Protein AF-A0A7C6A888-F1 (afdb_monomer_lite)

Foldseek 3Di:
DDDPDPPDDDDDLVVVLVVVCVVDDPPDPVNVVSVVVVVVVVVVVVVVVVVVVVVVVVVVD

Sequence (61 aa):
IIPKSIFQPVRPMTSAIAAEMGETVVGSDHYQALFGIAIILFTITFLSNLITEAMKGKVKR

Secondary structure (DSSP, 8-state):
---SSTTS----HHHHHHHHHHHSPTTSHHHHHHHHHHHHHHHHHHHHHHHHHHHHHHHT-

pLDDT: mean 89.67, std 10.2, range [51.12, 98.0]

Organism: NCBI:txid2052148

Structure (mmCIF, N/CA/C/O backbone):
data_AF-A0A7C6A888-F1
#
_entry.id   AF-A0A7C6A888-F1
#
loop_
_atom_site.group_PDB
_atom_site.id
_atom_site.type_symbol
_atom_site.label_atom_id
_atom_site.label_alt_id
_atom_site.label_comp_id
_atom_site.label_asym_id
_atom_site.label_entity_id
_atom_site.label_seq_id
_atom_site.pdbx_PDB_ins_code
_atom_site.Cartn_x
_atom_site.Cartn_y
_atom_site.Cartn_z
_atom_site.occupancy
_atom_site.B_iso_or_equiv
_atom_site.auth_seq_id
_atom_site.auth_comp_id
_atom_site.auth_asym_id
_atom_site.auth_atom_id
_atom_site.pdbx_PDB_model_num
ATOM 1 N N . ILE A 1 1 ? -4.378 -13.374 -12.084 1.00 65.88 1 ILE A N 1
ATOM 2 C CA . ILE A 1 1 ? -4.771 -14.767 -11.745 1.00 65.88 1 ILE A CA 1
ATOM 3 C C . ILE A 1 1 ? -5.496 -14.715 -10.406 1.00 65.88 1 ILE A C 1
ATOM 5 O O . ILE A 1 1 ? -4.924 -14.171 -9.472 1.00 65.88 1 ILE A O 1
ATOM 9 N N . ILE A 1 2 ? -6.744 -15.186 -10.321 1.00 79.62 2 ILE A N 1
ATOM 10 C CA . ILE A 1 2 ? -7.503 -15.230 -9.057 1.00 79.62 2 ILE A CA 1
ATOM 11 C C . ILE A 1 2 ? -7.230 -16.588 -8.391 1.00 79.62 2 ILE A C 1
ATOM 13 O O . ILE A 1 2 ? -7.349 -17.607 -9.083 1.00 79.62 2 ILE A O 1
ATOM 17 N N . PRO A 1 3 ? -6.841 -16.635 -7.102 1.00 82.06 3 PRO A N 1
ATOM 18 C CA . PRO A 1 3 ? -6.615 -17.899 -6.414 1.00 82.06 3 PRO A CA 1
ATOM 19 C C . PRO A 1 3 ? -7.924 -18.696 -6.327 1.00 82.06 3 PRO A C 1
ATOM 21 O O . PRO A 1 3 ? -8.971 -18.171 -5.960 1.00 82.06 3 PRO A O 1
ATOM 24 N N . LYS A 1 4 ? -7.859 -19.980 -6.681 1.00 89.62 4 LYS A N 1
ATOM 25 C CA . LYS A 1 4 ? -8.975 -20.936 -6.627 1.00 89.62 4 LYS A CA 1
ATOM 26 C C . LYS A 1 4 ? -9.105 -21.625 -5.264 1.00 89.62 4 LYS A C 1
ATOM 28 O O . LYS A 1 4 ? -10.046 -22.381 -5.059 1.00 89.62 4 LYS A O 1
ATOM 33 N N . SER A 1 5 ? -8.152 -21.415 -4.356 1.00 89.00 5 SER A N 1
ATOM 34 C CA . SER A 1 5 ? -8.147 -22.010 -3.017 1.00 89.00 5 SER A CA 1
ATOM 35 C C . SER A 1 5 ? -7.533 -21.056 -1.991 1.00 89.00 5 SER A C 1
ATOM 37 O O . SER A 1 5 ? -6.598 -20.322 -2.305 1.00 89.00 5 SER A O 1
ATOM 39 N N . ILE A 1 6 ? -8.047 -21.096 -0.757 1.00 87.62 6 ILE A N 1
ATOM 40 C CA . ILE A 1 6 ? -7.622 -20.252 0.375 1.00 87.62 6 ILE A CA 1
ATOM 41 C C . ILE A 1 6 ? -6.187 -20.528 0.850 1.00 87.62 6 ILE A C 1
ATOM 43 O O . ILE A 1 6 ? -5.610 -19.711 1.556 1.00 87.62 6 ILE A O 1
ATOM 47 N N . PHE A 1 7 ? -5.605 -21.663 0.450 1.00 90.56 7 PHE A N 1
ATOM 48 C CA . PHE A 1 7 ? -4.225 -22.040 0.777 1.00 90.56 7 PHE A CA 1
ATOM 49 C C . PHE A 1 7 ? -3.241 -21.757 -0.363 1.00 90.56 7 PHE A C 1
ATOM 51 O O . PHE A 1 7 ? -2.080 -22.158 -0.290 1.00 90.56 7 PHE A O 1
ATOM 58 N N . GLN A 1 8 ? -3.681 -21.104 -1.443 1.00 89.25 8 GLN A N 1
ATOM 59 C CA . GLN A 1 8 ? -2.767 -20.730 -2.515 1.00 89.25 8 GLN A CA 1
ATOM 60 C C . GLN A 1 8 ? -1.915 -19.526 -2.106 1.00 89.25 8 GLN A C 1
ATOM 62 O O . GLN A 1 8 ? -2.451 -18.545 -1.585 1.00 89.25 8 GLN A O 1
ATOM 67 N N . PRO A 1 9 ? -0.598 -19.569 -2.363 1.00 86.50 9 PRO A N 1
ATOM 68 C CA . PRO A 1 9 ? 0.279 -18.458 -2.044 1.00 86.50 9 PRO A CA 1
ATOM 69 C C . PRO A 1 9 ? -0.094 -17.245 -2.898 1.00 86.50 9 PRO A C 1
ATOM 71 O O . PRO A 1 9 ? -0.131 -17.313 -4.128 1.00 86.50 9 PRO A O 1
ATOM 74 N N . VAL A 1 10 ? -0.345 -16.121 -2.233 1.00 90.19 10 VAL A N 1
ATOM 75 C CA . VAL A 1 10 ? -0.565 -14.815 -2.857 1.00 90.19 10 VAL A CA 1
ATOM 76 C C . VAL A 1 10 ? 0.492 -13.841 -2.359 1.00 90.19 10 VAL A C 1
ATOM 78 O O . VAL A 1 10 ? 0.901 -13.891 -1.199 1.00 90.19 10 VAL A O 1
ATOM 81 N N . ARG A 1 11 ? 0.960 -12.954 -3.239 1.00 90.00 11 ARG A N 1
ATOM 82 C CA . ARG A 1 11 ? 1.887 -11.891 -2.840 1.00 90.00 11 ARG A CA 1
ATOM 83 C C . ARG A 1 11 ? 1.096 -10.707 -2.284 1.00 90.00 11 ARG A C 1
ATOM 85 O O . ARG A 1 11 ? 0.119 -10.300 -2.916 1.00 90.00 11 ARG A O 1
ATOM 92 N N . PRO A 1 12 ? 1.510 -10.122 -1.147 1.00 92.44 12 PRO A N 1
ATOM 93 C CA . PRO A 1 12 ? 0.953 -8.854 -0.697 1.00 92.44 12 PRO A CA 1
ATOM 94 C C . PRO A 1 12 ? 1.130 -7.779 -1.772 1.00 92.44 12 PRO A C 1
ATOM 96 O O . PRO A 1 12 ? 2.215 -7.649 -2.342 1.00 92.44 12 PRO A O 1
ATOM 99 N N . MET A 1 13 ? 0.086 -6.983 -2.018 1.00 91.75 13 MET A N 1
ATOM 100 C CA . MET A 1 13 ? 0.125 -5.928 -3.040 1.00 91.75 13 MET A CA 1
ATOM 101 C C . MET A 1 13 ? 1.259 -4.923 -2.792 1.00 91.75 13 MET A C 1
ATOM 103 O O . MET A 1 13 ? 1.937 -4.541 -3.735 1.00 91.75 13 MET A O 1
ATOM 107 N N . THR A 1 14 ? 1.537 -4.565 -1.533 1.00 94.19 14 THR A N 1
ATOM 108 C CA . THR A 1 14 ? 2.665 -3.687 -1.166 1.00 94.19 14 THR A CA 1
ATOM 109 C C . THR A 1 14 ? 4.019 -4.242 -1.614 1.00 94.19 14 THR A C 1
ATOM 111 O O . THR A 1 14 ? 4.836 -3.504 -2.157 1.00 94.19 14 THR A O 1
ATOM 114 N N . SER A 1 15 ? 4.252 -5.545 -1.416 1.00 94.50 15 SER A N 1
ATOM 115 C CA . SER A 1 15 ? 5.498 -6.215 -1.806 1.00 94.50 15 SER A CA 1
ATOM 116 C C . SER A 1 15 ? 5.621 -6.354 -3.321 1.00 94.50 15 SER A C 1
ATOM 118 O O . SER A 1 15 ? 6.713 -6.158 -3.844 1.00 94.50 15 SER A O 1
ATOM 120 N N . ALA A 1 16 ? 4.523 -6.657 -4.021 1.00 93.06 16 ALA A N 1
ATOM 121 C CA . ALA A 1 16 ? 4.512 -6.724 -5.481 1.00 93.06 16 ALA A CA 1
ATOM 122 C C . ALA A 1 16 ? 4.811 -5.352 -6.107 1.00 93.06 16 ALA A C 1
ATOM 124 O O . ALA A 1 16 ? 5.682 -5.253 -6.964 1.00 93.06 16 ALA A O 1
ATOM 125 N N . ILE A 1 17 ? 4.169 -4.291 -5.605 1.00 94.75 17 ILE A N 1
ATOM 126 C CA . ILE A 1 17 ? 4.422 -2.911 -6.036 1.00 94.75 17 ILE A CA 1
ATOM 127 C C . ILE A 1 17 ? 5.881 -2.528 -5.801 1.00 94.75 17 ILE A C 1
ATOM 129 O O . ILE A 1 17 ? 6.530 -2.055 -6.723 1.00 94.75 17 ILE A O 1
ATOM 133 N N . ALA A 1 18 ? 6.417 -2.752 -4.599 1.00 92.62 18 ALA A N 1
ATOM 134 C CA . ALA A 1 18 ? 7.798 -2.391 -4.289 1.00 92.62 18 ALA A CA 1
ATOM 135 C C . ALA A 1 18 ? 8.818 -3.147 -5.158 1.00 92.62 18 ALA A C 1
ATOM 137 O O . ALA A 1 18 ? 9.803 -2.554 -5.592 1.00 92.62 18 ALA A O 1
ATOM 138 N N . ALA A 1 19 ? 8.570 -4.435 -5.420 1.00 94.12 19 ALA A N 1
ATOM 139 C CA . ALA A 1 19 ? 9.433 -5.251 -6.266 1.00 94.12 19 ALA A CA 1
ATOM 140 C C . ALA A 1 19 ? 9.406 -4.777 -7.725 1.00 94.12 19 ALA A C 1
ATOM 142 O O . ALA A 1 19 ? 10.457 -4.562 -8.315 1.00 94.12 19 ALA A O 1
ATOM 143 N N . GLU A 1 20 ? 8.216 -4.562 -8.290 1.00 93.81 20 GLU A N 1
ATOM 144 C CA . GLU A 1 20 ? 8.088 -4.163 -9.692 1.00 93.81 20 GLU A CA 1
ATOM 145 C C . GLU A 1 20 ? 8.470 -2.695 -9.917 1.00 93.81 20 GLU A C 1
ATOM 147 O O . GLU A 1 20 ? 9.123 -2.385 -10.906 1.00 93.81 20 GLU A O 1
ATOM 152 N N . MET A 1 21 ? 8.165 -1.776 -8.993 1.00 91.12 21 MET A N 1
ATOM 153 C CA . MET A 1 21 ? 8.507 -0.355 -9.157 1.00 91.12 21 MET A CA 1
ATOM 154 C C . MET A 1 21 ? 10.013 -0.144 -9.332 1.00 91.12 21 MET A C 1
ATOM 156 O O . MET A 1 21 ? 10.408 0.727 -10.103 1.00 91.12 21 MET A O 1
ATOM 160 N N . GLY A 1 22 ? 10.842 -0.954 -8.666 1.00 86.88 22 GLY A N 1
ATOM 161 C CA . GLY A 1 22 ? 12.299 -0.888 -8.785 1.00 86.88 22 GLY A CA 1
ATOM 162 C C . GLY A 1 22 ? 12.846 -1.333 -10.145 1.00 86.88 22 GLY A C 1
ATOM 163 O O . GLY A 1 22 ? 13.924 -0.891 -10.531 1.00 86.88 22 GLY A O 1
ATOM 164 N N . GLU A 1 23 ? 12.110 -2.166 -10.883 1.00 89.00 23 GLU A N 1
ATOM 165 C CA . GLU A 1 23 ? 12.537 -2.710 -12.182 1.00 89.00 23 GLU A CA 1
ATOM 166 C C . GLU A 1 23 ? 11.883 -1.998 -13.377 1.00 89.00 23 GLU A C 1
ATOM 168 O O . GLU A 1 23 ? 12.193 -2.284 -14.534 1.00 89.00 23 GLU A O 1
ATOM 173 N N . THR A 1 24 ? 10.971 -1.058 -13.120 1.00 92.00 24 THR A N 1
ATOM 174 C CA . THR A 1 24 ? 10.155 -0.430 -14.168 1.00 92.00 24 THR A CA 1
ATOM 175 C C . THR A 1 24 ? 10.681 0.933 -14.584 1.00 92.00 24 THR A C 1
ATOM 177 O O . THR A 1 24 ? 11.123 1.738 -13.767 1.00 92.00 24 THR A O 1
ATOM 180 N N . VAL A 1 25 ? 10.620 1.209 -15.890 1.00 91.31 25 VAL A N 1
ATOM 181 C CA . VAL A 1 25 ? 11.098 2.477 -16.448 1.00 91.31 25 VAL A CA 1
ATOM 182 C C . VAL A 1 25 ? 10.156 3.604 -16.040 1.00 91.31 25 VAL A C 1
ATOM 184 O O . VAL A 1 25 ? 8.953 3.561 -16.318 1.00 91.31 25 VAL A O 1
ATOM 187 N N . VAL A 1 26 ? 10.721 4.637 -15.416 1.00 88.88 26 VAL A N 1
ATOM 188 C CA . VAL A 1 26 ? 9.991 5.850 -15.038 1.00 88.88 26 VAL A CA 1
ATOM 189 C C . VAL A 1 26 ? 9.394 6.497 -16.287 1.00 88.88 26 VAL A C 1
ATOM 191 O O . VAL A 1 26 ? 10.091 6.733 -17.271 1.00 88.88 26 VAL A O 1
ATOM 194 N N . GLY A 1 27 ? 8.092 6.777 -16.243 1.00 87.94 27 GLY A N 1
ATOM 195 C CA . GLY A 1 27 ? 7.352 7.355 -17.369 1.00 87.94 27 GLY A CA 1
ATOM 196 C C . GLY A 1 27 ? 6.758 6.336 -18.346 1.00 87.94 27 GLY A C 1
ATOM 197 O O . GLY A 1 27 ? 6.080 6.747 -19.280 1.00 87.94 27 GLY A O 1
ATOM 198 N N . SER A 1 28 ? 6.959 5.032 -18.129 1.00 93.88 28 SER A N 1
ATOM 199 C CA . SER A 1 28 ? 6.239 3.989 -18.871 1.00 93.88 28 SER A CA 1
ATOM 200 C C . SER A 1 28 ? 4.787 3.839 -18.404 1.00 93.88 28 SER A C 1
ATOM 202 O O . SER A 1 28 ? 4.457 4.124 -17.249 1.00 93.88 28 SER A O 1
ATOM 204 N N . ASP A 1 29 ? 3.931 3.308 -19.278 1.00 94.44 29 ASP A N 1
ATOM 205 C CA . ASP A 1 29 ? 2.530 3.011 -18.951 1.00 94.44 29 ASP A CA 1
ATOM 206 C C . ASP A 1 29 ? 2.410 2.053 -17.753 1.00 94.44 29 ASP A C 1
ATOM 208 O O . ASP A 1 29 ? 1.546 2.223 -16.892 1.00 94.44 29 ASP A O 1
ATOM 212 N N . HIS A 1 30 ? 3.320 1.076 -17.639 1.00 94.25 30 HIS A N 1
ATOM 213 C CA . HIS A 1 30 ? 3.334 0.132 -16.515 1.00 94.25 30 HIS A CA 1
ATOM 214 C C . HIS A 1 30 ? 3.719 0.807 -15.194 1.00 94.25 30 HIS A C 1
ATOM 216 O O . HIS A 1 30 ? 3.093 0.542 -14.170 1.00 94.25 30 HIS A O 1
ATOM 222 N N . TYR A 1 31 ? 4.675 1.743 -15.209 1.00 94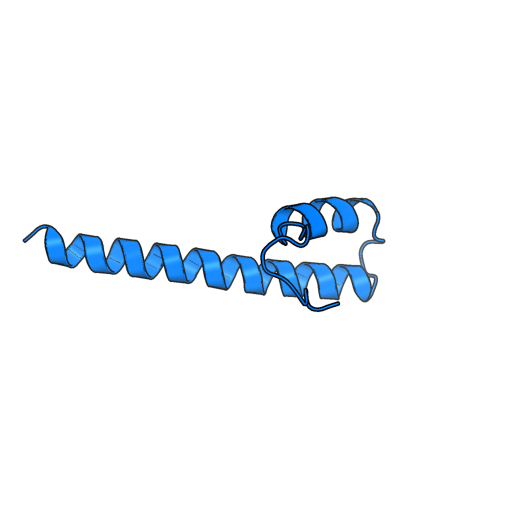.62 31 TYR A N 1
ATOM 223 C CA . TYR A 1 31 ? 5.010 2.549 -14.030 1.00 94.62 31 TYR A CA 1
ATOM 224 C C . TYR A 1 31 ? 3.802 3.369 -13.550 1.00 94.62 31 TYR A C 1
ATOM 226 O O . TYR A 1 31 ? 3.498 3.400 -12.355 1.00 94.62 31 TYR A O 1
ATOM 234 N N . GLN A 1 32 ? 3.071 3.993 -14.479 1.00 94.94 32 GLN A N 1
ATOM 235 C CA . GLN A 1 32 ? 1.862 4.757 -14.161 1.00 94.94 32 GLN A CA 1
ATOM 236 C C . GLN A 1 32 ? 0.741 3.866 -13.614 1.00 94.94 32 GLN A C 1
ATOM 238 O O . GLN A 1 32 ? 0.093 4.230 -12.631 1.00 94.94 32 GLN A O 1
ATOM 243 N N . ALA A 1 33 ? 0.539 2.682 -14.198 1.00 95.00 33 ALA A N 1
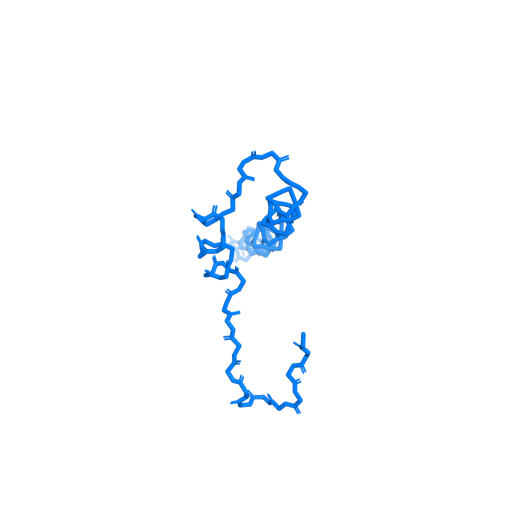ATOM 244 C CA . ALA A 1 33 ? -0.424 1.705 -13.699 1.00 95.00 33 ALA A CA 1
ATOM 245 C C . ALA A 1 33 ? -0.077 1.257 -12.271 1.00 95.00 33 ALA A C 1
ATOM 247 O O . ALA A 1 33 ? -0.944 1.237 -11.393 1.00 95.00 33 ALA A O 1
ATOM 248 N N . LEU A 1 34 ? 1.199 0.966 -12.011 1.00 95.00 34 LEU A N 1
ATOM 249 C CA . LEU A 1 34 ? 1.678 0.531 -10.704 1.00 95.00 34 LEU A CA 1
ATOM 250 C C . LEU A 1 34 ? 1.519 1.628 -9.642 1.00 95.00 34 LEU A C 1
ATOM 252 O O . LEU A 1 34 ? 1.105 1.354 -8.514 1.00 95.00 34 LEU A O 1
ATOM 256 N N . PHE A 1 35 ? 1.759 2.882 -10.024 1.00 94.25 35 PHE A N 1
ATOM 257 C CA . PHE A 1 35 ? 1.490 4.047 -9.185 1.00 94.25 35 PHE A CA 1
ATOM 258 C C . PHE A 1 35 ? -0.007 4.227 -8.896 1.00 94.25 35 PHE A C 1
ATOM 260 O O . PHE A 1 35 ? -0.393 4.455 -7.749 1.00 94.25 35 PHE A O 1
ATOM 267 N N . GLY A 1 36 ? -0.870 4.046 -9.897 1.00 95.81 36 GLY A N 1
ATOM 268 C CA . GLY A 1 36 ? -2.323 4.077 -9.719 1.00 95.81 36 GLY A CA 1
ATOM 269 C C . GLY A 1 36 ? -2.819 3.019 -8.727 1.00 95.81 36 GLY A C 1
ATOM 270 O O . GLY A 1 36 ? -3.611 3.323 -7.834 1.00 95.81 36 GLY A O 1
ATOM 271 N N . ILE A 1 37 ? -2.300 1.792 -8.814 1.00 95.19 37 ILE A N 1
ATOM 272 C CA . ILE A 1 37 ? -2.628 0.718 -7.862 1.00 95.19 37 ILE A CA 1
ATOM 273 C C . ILE A 1 37 ? -2.124 1.066 -6.452 1.00 95.19 37 ILE A C 1
ATOM 275 O O . ILE A 1 37 ? -2.832 0.821 -5.473 1.00 95.19 37 ILE A O 1
ATOM 279 N N . ALA A 1 38 ? -0.946 1.687 -6.328 1.00 95.50 38 ALA A N 1
ATOM 280 C CA . ALA A 1 38 ? -0.428 2.155 -5.043 1.00 95.50 38 ALA A CA 1
ATOM 281 C C . ALA A 1 38 ? -1.340 3.212 -4.395 1.00 95.50 38 ALA A C 1
ATOM 283 O O . ALA A 1 38 ? -1.591 3.140 -3.191 1.00 95.50 38 ALA A O 1
ATOM 284 N N . ILE A 1 39 ? -1.899 4.140 -5.181 1.00 97.06 39 ILE A N 1
ATOM 285 C CA . ILE A 1 39 ? -2.885 5.118 -4.697 1.00 97.06 39 ILE A CA 1
ATOM 286 C C . ILE A 1 39 ? -4.136 4.410 -4.176 1.00 97.06 39 ILE A C 1
ATOM 288 O O . ILE A 1 39 ? -4.575 4.699 -3.067 1.00 97.06 39 ILE A O 1
ATOM 292 N N . ILE A 1 40 ? -4.688 3.456 -4.930 1.00 97.12 40 ILE A 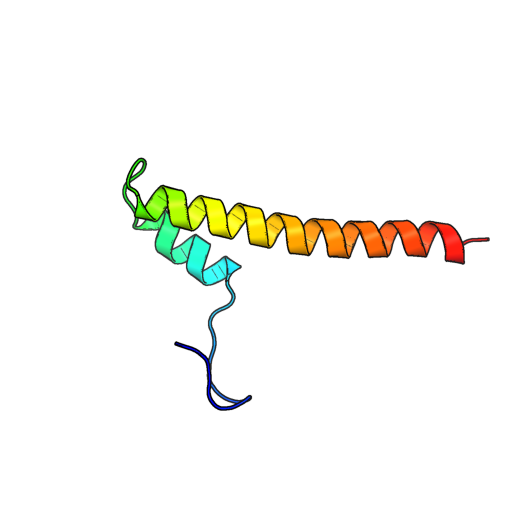N 1
ATOM 293 C CA . ILE A 1 40 ? -5.882 2.704 -4.511 1.00 97.12 40 ILE A CA 1
ATOM 294 C C . ILE A 1 40 ? -5.622 1.979 -3.186 1.00 97.12 40 ILE A C 1
ATOM 296 O O . ILE A 1 40 ? -6.433 2.046 -2.260 1.00 97.12 40 ILE A O 1
ATOM 300 N N . LEU A 1 41 ? -4.471 1.318 -3.067 1.00 95.94 41 LEU A N 1
ATOM 301 C CA . LEU A 1 41 ? -4.072 0.619 -1.849 1.00 95.94 41 LEU A CA 1
ATOM 302 C C . LEU A 1 41 ? -3.914 1.576 -0.660 1.00 95.94 41 LEU A C 1
ATOM 304 O O . LEU A 1 41 ? -4.362 1.272 0.452 1.00 95.94 41 LEU A O 1
ATOM 308 N N . PHE A 1 42 ? 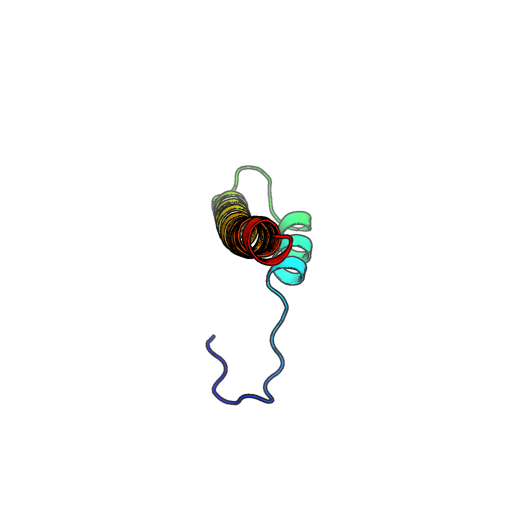-3.312 2.744 -0.893 1.00 96.25 42 PHE A N 1
ATOM 309 C CA . PHE A 1 42 ? -3.215 3.801 0.105 1.00 96.25 42 PHE A CA 1
ATOM 310 C C . PHE A 1 42 ? -4.601 4.278 0.532 1.00 96.25 42 PHE A C 1
ATOM 312 O O . PHE A 1 42 ? -4.856 4.352 1.728 1.00 96.25 42 PHE A O 1
ATOM 319 N N . THR A 1 43 ? -5.523 4.516 -0.402 1.00 98.00 43 THR A N 1
ATOM 320 C CA . THR A 1 43 ? -6.902 4.910 -0.096 1.00 98.00 43 THR A CA 1
ATOM 321 C C . THR A 1 43 ? -7.605 3.870 0.771 1.00 98.00 43 THR A C 1
ATOM 323 O O . THR A 1 43 ? -8.218 4.241 1.767 1.00 98.00 43 THR A O 1
ATOM 326 N N . ILE A 1 44 ? -7.480 2.576 0.466 1.00 96.88 44 ILE A N 1
ATOM 327 C CA . ILE A 1 44 ? -8.073 1.503 1.284 1.00 96.88 44 ILE A CA 1
ATOM 328 C C . ILE A 1 44 ? -7.520 1.549 2.714 1.00 96.88 44 ILE A C 1
ATOM 330 O O . ILE A 1 44 ? -8.281 1.550 3.684 1.00 96.88 44 ILE A O 1
ATOM 334 N N . THR A 1 45 ? -6.196 1.629 2.850 1.00 95.62 45 THR A N 1
ATOM 335 C CA . THR A 1 45 ? -5.526 1.643 4.158 1.00 95.62 45 THR A CA 1
ATOM 336 C C . THR A 1 45 ? -5.869 2.909 4.943 1.00 95.62 45 THR A C 1
ATOM 338 O O . THR A 1 45 ? -6.178 2.853 6.132 1.00 95.62 45 THR A O 1
ATOM 341 N N . PHE A 1 46 ? -5.873 4.055 4.266 1.00 97.12 46 PHE A N 1
ATOM 342 C CA . PHE A 1 46 ? -6.226 5.349 4.827 1.00 97.12 46 PHE A CA 1
ATOM 343 C C . PHE A 1 46 ? -7.672 5.368 5.315 1.00 97.12 46 PHE A C 1
ATOM 345 O O . PHE A 1 46 ? -7.909 5.755 6.453 1.00 97.12 46 PHE A O 1
ATOM 352 N N . LEU A 1 47 ? -8.631 4.901 4.510 1.00 97.88 47 LEU A N 1
ATOM 353 C CA . LEU A 1 47 ? -10.039 4.833 4.901 1.00 97.88 47 LEU A CA 1
ATOM 354 C C . LEU A 1 47 ? -10.253 3.882 6.079 1.00 97.88 47 LEU A C 1
ATOM 356 O O . LEU A 1 47 ? -10.962 4.233 7.016 1.00 97.88 47 LEU A O 1
ATOM 360 N N . SER A 1 48 ? -9.608 2.715 6.078 1.00 96.56 48 SER A N 1
ATOM 361 C CA . SER A 1 48 ? -9.672 1.779 7.206 1.00 96.56 48 SER A CA 1
ATOM 362 C C . SER A 1 48 ? -9.159 2.418 8.502 1.00 96.56 48 SER A C 1
ATOM 364 O O . SER A 1 48 ? -9.801 2.325 9.553 1.00 96.56 48 SER A O 1
ATOM 366 N N . ASN A 1 49 ? -8.024 3.116 8.426 1.00 95.81 49 ASN A N 1
ATOM 367 C CA . ASN A 1 49 ? -7.464 3.840 9.565 1.00 95.81 49 ASN A CA 1
ATOM 368 C C . ASN A 1 49 ? -8.367 5.005 9.991 1.00 95.81 49 ASN A C 1
ATOM 370 O O . ASN A 1 49 ? -8.634 5.166 11.177 1.00 95.81 49 ASN A O 1
ATOM 374 N N . LEU A 1 50 ? -8.906 5.769 9.041 1.00 96.19 50 LEU A N 1
ATOM 375 C CA . LEU A 1 50 ? -9.805 6.890 9.305 1.00 96.19 50 LEU A CA 1
ATOM 376 C C . LEU A 1 50 ? -11.092 6.437 10.004 1.00 96.19 50 LEU A C 1
ATOM 378 O O . LEU A 1 50 ? -11.507 7.056 10.980 1.00 96.19 50 LEU A O 1
ATOM 382 N N . ILE A 1 51 ? -11.703 5.341 9.545 1.00 96.31 51 ILE A N 1
ATOM 383 C CA . ILE A 1 51 ? -12.884 4.736 10.177 1.00 96.31 51 ILE A CA 1
ATOM 384 C C . ILE A 1 51 ? -12.549 4.314 11.610 1.00 96.31 51 ILE A C 1
ATOM 386 O O . ILE A 1 51 ? -13.306 4.610 12.533 1.00 96.31 51 ILE A O 1
ATOM 390 N N . THR A 1 52 ? -11.394 3.678 11.807 1.00 95.31 52 THR A N 1
ATOM 391 C CA . THR A 1 52 ? -10.925 3.254 13.132 1.00 95.31 52 THR A CA 1
ATOM 392 C C . THR A 1 52 ? -10.786 4.443 14.086 1.00 95.31 52 THR A C 1
ATOM 394 O O . THR A 1 52 ? -11.303 4.404 15.203 1.00 95.31 52 THR A O 1
ATOM 397 N N . GLU A 1 53 ? -10.146 5.527 13.650 1.00 94.50 53 GLU A N 1
ATOM 398 C CA . GLU A 1 53 ? -9.982 6.739 14.459 1.00 94.50 53 GLU A CA 1
ATOM 399 C C . GLU A 1 53 ? -11.325 7.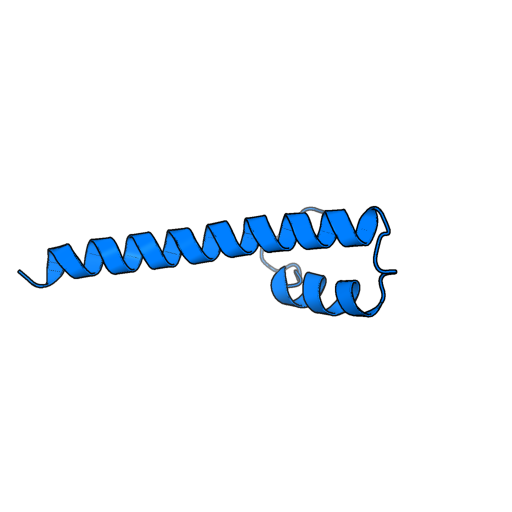435 14.736 1.00 94.50 53 GLU A C 1
ATOM 401 O O . GLU A 1 53 ? -11.607 7.821 15.874 1.00 94.50 53 GLU A O 1
ATOM 406 N N . ALA A 1 54 ? -12.209 7.513 13.738 1.00 91.94 54 ALA A N 1
ATOM 407 C CA . ALA A 1 54 ? -13.552 8.066 13.899 1.00 91.94 54 ALA A CA 1
ATOM 408 C C . ALA A 1 54 ? -14.403 7.265 14.905 1.00 91.94 54 ALA A C 1
ATOM 410 O O . ALA A 1 54 ? -15.194 7.845 15.653 1.00 91.94 54 ALA A O 1
ATOM 411 N N . MET A 1 55 ? -14.237 5.939 14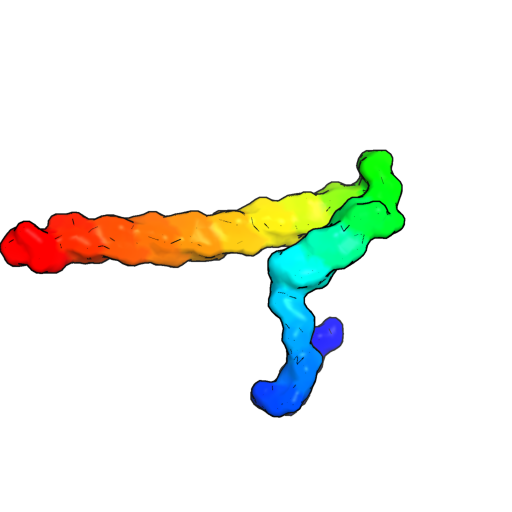.957 1.00 90.75 55 MET A N 1
ATOM 412 C CA . MET A 1 55 ? -14.898 5.077 15.941 1.00 90.75 55 MET A CA 1
ATOM 413 C C . MET A 1 55 ? -14.304 5.236 17.345 1.00 90.75 55 MET A C 1
ATOM 415 O O . MET A 1 55 ? -15.063 5.329 18.311 1.00 90.75 55 MET A O 1
ATOM 419 N N . LYS A 1 56 ? -12.976 5.344 17.486 1.00 85.75 56 LYS A N 1
ATOM 420 C CA . LYS A 1 56 ? -12.322 5.600 18.785 1.00 85.75 56 LYS A CA 1
ATOM 421 C C . LYS A 1 56 ? -12.810 6.895 19.437 1.00 85.75 56 LYS A C 1
ATOM 423 O O . LYS A 1 56 ? -13.019 6.918 20.649 1.00 85.75 56 LYS A O 1
ATOM 428 N N . GLY A 1 57 ? -13.064 7.940 18.645 1.00 69.75 57 GLY A N 1
ATOM 429 C CA . GLY A 1 57 ? -13.643 9.197 19.132 1.00 69.75 57 GLY A CA 1
ATOM 430 C C . GLY A 1 57 ? -15.041 9.054 19.757 1.00 69.75 57 GLY A C 1
ATOM 431 O O . GLY A 1 57 ? -15.413 9.869 20.596 1.00 69.75 57 GLY A O 1
ATOM 432 N N . LYS A 1 58 ? -15.804 8.009 19.398 1.00 60.88 58 LYS A N 1
ATOM 433 C CA . LYS A 1 58 ? -17.146 7.727 19.943 1.00 60.88 58 LYS A CA 1
ATOM 434 C C . LYS A 1 58 ? -17.134 6.844 21.195 1.00 60.88 58 LYS A C 1
ATOM 436 O O . LYS A 1 58 ? -18.041 6.962 22.005 1.00 60.88 58 LYS A O 1
ATOM 441 N N . VAL A 1 59 ? -16.131 5.974 21.346 1.00 64.62 59 VAL A N 1
ATOM 442 C CA . VAL A 1 59 ? -16.034 4.992 22.451 1.00 64.62 59 VAL A CA 1
ATOM 443 C C . VAL A 1 59 ? -15.412 5.590 23.720 1.00 64.62 59 VAL A C 1
ATOM 445 O O . VAL A 1 59 ? -15.545 5.025 24.798 1.00 64.62 59 VAL A O 1
ATOM 448 N N . LYS A 1 60 ? -14.750 6.748 23.622 1.00 56.66 60 LYS A N 1
ATOM 449 C CA . LYS A 1 60 ? -14.117 7.430 24.764 1.00 56.66 60 LYS A CA 1
ATOM 450 C C . LYS A 1 60 ? -15.030 8.452 25.473 1.00 56.66 60 LYS A C 1
ATOM 452 O O . LYS A 1 60 ? -14.509 9.332 26.157 1.00 56.66 60 LYS A O 1
ATOM 457 N N . ARG A 1 61 ? -16.353 8.366 25.283 1.00 51.12 61 ARG A N 1
ATOM 458 C CA . ARG A 1 61 ? -17.362 9.072 26.093 1.00 51.12 61 ARG A CA 1
ATOM 459 C C . ARG A 1 61 ? -17.956 8.134 27.128 1.00 51.12 61 ARG A C 1
ATOM 461 O O . ARG A 1 61 ? -18.253 6.985 26.743 1.00 51.12 61 ARG A O 1
#

Radius of gyration: 16.49 Å; chains: 1; bounding box: 30×31×45 Å